Protein AF-A0A7S1DD69-F1 (afdb_monomer)

Mean predicted aligned error: 12.79 Å

Secondary structure (DSSP, 8-state):
-EEEEEEETTTEEEEEEEEEEEEEEEEEE--EEEETTTTEEEEPSSS-SEEEEEEEEEEEEESS---S-------PPTTHHHHTT------SSHHHHHHTTTTT--

Organism: Cyclophora tenuis (NCBI:txid216820)

Solvent-accessible surface area (backbone atoms only — not comparable to full-atom values): 6969 Å² total; per-residue (Å²): 108,51,79,35,70,38,83,44,100,87,75,41,75,38,80,29,28,37,37,26,64,68,32,88,37,76,51,72,41,68,55,71,39,80,35,80,91,76,72,41,75,39,71,51,89,76,81,56,82,36,80,48,75,39,64,56,36,80,45,79,46,69,76,52,84,80,90,62,93,83,84,85,85,92,74,87,50,85,68,58,35,64,75,74,68,45,95,72,87,78,79,70,71,60,68,62,66,58,54,62,64,63,72,76,74,118

Sequence (106 aa):
GVDLRAPTETEGMVFACRDSFYANTRLTLWELVWDEKRGTHVRAEGPPLINATSNLGAVEIGGGPWWNRWKGVSEMKQPMKALVRLPYRIANAQKRLFRKRNDERT

pLDDT: mean 78.47, std 15.55, range [43.16, 95.38]

Nearest PDB structures (foldseek):
  7a94-assembly1_B  TM=3.684E-01  e=9.826E+00  Severe acute respiratory syndrome coronavirus 2

InterPro domains:
  IPR025893 Tocopherol cyclase [PTHR35309] (2-93)
  IPR059486 Tocopherol cyclase-like [PF14249] (1-63)

Radius of gyration: 22.53 Å; Cα contacts (8 Å, |Δi|>4): 129; chains: 1; bounding box: 37×47×60 Å

Foldseek 3Di:
DDFAWDQDPPPGTDRFKDKDQFDWDWDFAFDWDQDPVVRDTDGDPDGTPDTDIDRTDMDMDGGDDDPDDDDDDDDDDPPVCVVVVHDDDPPPPPVVVVVVVVVVPD

Structure (mmCIF, N/CA/C/O backbone):
data_AF-A0A7S1DD69-F1
#
_entry.id   AF-A0A7S1DD69-F1
#
loop_
_atom_site.group_PDB
_atom_site.id
_atom_site.type_symbol
_atom_site.label_atom_id
_atom_site.label_alt_id
_atom_site.label_comp_id
_atom_site.label_asym_id
_atom_site.label_entity_id
_atom_site.label_seq_id
_atom_site.pdbx_PDB_ins_code
_atom_site.Cartn_x
_atom_site.Cartn_y
_atom_site.Cartn_z
_atom_site.occupancy
_atom_site.B_iso_or_equiv
_atom_site.auth_seq_id
_atom_site.auth_comp_id
_atom_site.auth_asym_id
_atom_site.auth_atom_id
_atom_site.pdbx_PDB_model_num
ATOM 1 N N . GLY A 1 1 ? 2.257 -7.736 -18.311 1.00 76.88 1 GLY A N 1
ATOM 2 C CA . GLY A 1 1 ? 2.500 -6.299 -18.459 1.00 76.88 1 GLY A CA 1
ATOM 3 C C . GLY A 1 1 ? 2.944 -5.985 -19.868 1.00 76.88 1 GLY A C 1
ATOM 4 O O . GLY A 1 1 ? 3.494 -6.877 -20.505 1.00 76.88 1 GLY A O 1
ATOM 5 N N . VAL A 1 2 ? 2.665 -4.772 -20.328 1.00 85.19 2 VAL A N 1
ATOM 6 C CA . VAL A 1 2 ? 3.058 -4.199 -21.618 1.00 85.19 2 VAL A CA 1
ATOM 7 C C . VAL A 1 2 ? 4.323 -3.378 -21.397 1.00 85.19 2 VAL A C 1
ATOM 9 O O . VAL A 1 2 ? 4.379 -2.602 -20.448 1.00 85.19 2 VAL A O 1
ATOM 12 N N . ASP A 1 3 ? 5.332 -3.561 -22.244 1.00 87.81 3 ASP A N 1
ATOM 13 C CA . ASP A 1 3 ? 6.550 -2.758 -22.169 1.00 87.81 3 ASP A CA 1
ATOM 14 C C . ASP A 1 3 ? 6.304 -1.410 -22.861 1.00 87.81 3 ASP A C 1
ATOM 16 O O . ASP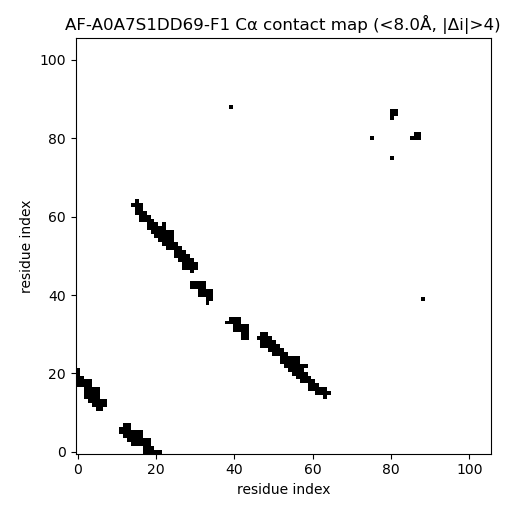 A 1 3 ? 5.855 -1.352 -24.010 1.00 87.81 3 ASP A O 1
ATOM 20 N N . LEU A 1 4 ? 6.591 -0.322 -22.149 1.00 85.94 4 LEU A N 1
ATOM 21 C CA . LEU A 1 4 ? 6.427 1.047 -22.615 1.00 85.94 4 LEU A CA 1
ATOM 22 C C . LEU A 1 4 ? 7.776 1.727 -22.834 1.00 85.94 4 LEU A C 1
ATOM 24 O O . LEU A 1 4 ? 8.745 1.522 -22.097 1.00 85.94 4 LEU A O 1
ATOM 28 N N . ARG A 1 5 ? 7.813 2.591 -23.853 1.00 88.69 5 ARG A N 1
ATOM 29 C CA . ARG A 1 5 ? 8.974 3.436 -24.122 1.00 88.69 5 ARG A CA 1
ATOM 30 C C . ARG A 1 5 ? 8.962 4.659 -23.210 1.00 88.69 5 ARG A C 1
ATOM 32 O O . ARG A 1 5 ? 7.959 5.365 -23.159 1.00 88.69 5 ARG A O 1
ATOM 39 N N . ALA A 1 6 ? 10.088 4.929 -22.564 1.00 87.69 6 ALA A N 1
ATOM 40 C CA . ALA A 1 6 ? 10.318 6.119 -21.757 1.00 87.69 6 ALA A CA 1
ATOM 41 C C . ALA A 1 6 ? 11.493 6.929 -22.333 1.00 87.69 6 ALA A C 1
ATOM 43 O O . ALA A 1 6 ? 12.404 6.339 -22.924 1.00 87.69 6 ALA A O 1
ATOM 44 N N . PRO A 1 7 ? 11.480 8.265 -22.189 1.00 89.38 7 PRO A N 1
ATOM 45 C CA . PRO A 1 7 ? 12.599 9.100 -22.596 1.00 89.38 7 PRO A CA 1
ATOM 46 C C . PRO A 1 7 ? 13.789 8.901 -21.649 1.00 89.38 7 PRO A C 1
ATOM 48 O O . PRO A 1 7 ? 13.633 8.914 -20.428 1.00 89.38 7 PRO A O 1
ATOM 51 N N . THR A 1 8 ? 14.982 8.755 -22.215 1.00 84.50 8 THR A N 1
ATOM 52 C CA . THR A 1 8 ? 16.262 8.704 -21.497 1.00 84.50 8 THR A CA 1
ATOM 53 C C . THR A 1 8 ? 17.187 9.802 -22.009 1.00 84.50 8 THR A C 1
ATOM 55 O O . THR A 1 8 ? 17.065 10.235 -23.155 1.00 84.50 8 THR A O 1
ATOM 58 N N . GLU A 1 9 ? 18.112 10.259 -21.163 1.00 86.31 9 GLU A N 1
ATOM 59 C CA . GLU A 1 9 ? 19.015 11.369 -21.500 1.00 86.31 9 GLU A CA 1
ATOM 60 C C . GLU A 1 9 ? 19.942 11.040 -22.681 1.00 86.31 9 GLU A C 1
ATOM 62 O O . GLU A 1 9 ? 20.255 11.920 -23.479 1.00 86.31 9 GLU A O 1
ATOM 67 N N . THR A 1 10 ? 20.359 9.777 -22.815 1.00 88.75 10 THR A N 1
ATOM 68 C CA . THR A 1 10 ? 21.389 9.348 -23.775 1.00 88.75 10 THR A CA 1
ATOM 69 C C . THR A 1 10 ? 20.868 8.500 -24.932 1.00 88.75 10 THR A C 1
ATOM 71 O O . THR A 1 10 ? 21.464 8.522 -26.004 1.00 88.75 10 THR A O 1
ATOM 74 N N . GLU A 1 11 ? 19.782 7.745 -24.748 1.00 87.38 11 GLU A N 1
ATOM 75 C CA . GLU A 1 11 ? 19.315 6.743 -25.726 1.00 87.38 11 GLU A CA 1
ATOM 76 C C . GLU A 1 11 ? 17.967 7.118 -26.366 1.00 87.38 11 GLU A C 1
ATOM 78 O O . GLU A 1 11 ? 17.453 6.408 -27.232 1.00 87.38 11 GLU A O 1
ATOM 83 N N . GLY A 1 12 ? 17.377 8.249 -25.968 1.00 89.19 12 GLY A N 1
ATOM 84 C CA . GLY A 1 12 ? 16.068 8.674 -26.451 1.00 89.19 12 GLY A CA 1
ATOM 85 C C . GLY A 1 12 ? 14.948 7.764 -25.939 1.00 89.19 12 GLY A C 1
ATOM 86 O O . GLY A 1 12 ? 14.885 7.461 -24.749 1.00 89.19 12 GLY A O 1
ATOM 87 N N . MET A 1 13 ? 14.023 7.367 -26.819 1.00 90.94 13 MET A N 1
ATOM 88 C CA . MET A 1 13 ? 12.840 6.574 -26.453 1.00 90.94 13 MET A CA 1
ATOM 89 C C . MET A 1 13 ? 13.149 5.071 -26.418 1.00 90.94 13 MET A C 1
ATOM 91 O O . MET A 1 13 ? 13.084 4.407 -27.456 1.00 90.94 13 MET A O 1
ATOM 95 N N . VAL A 1 14 ? 13.394 4.519 -25.228 1.00 89.75 14 VAL A N 1
ATOM 96 C CA . VAL A 1 14 ? 13.731 3.094 -25.024 1.00 89.75 14 VAL A CA 1
ATOM 97 C C . VAL A 1 14 ? 12.728 2.391 -24.111 1.00 89.75 14 VAL A C 1
ATOM 99 O O . VAL A 1 14 ? 12.054 3.035 -23.310 1.00 89.75 14 VAL A O 1
ATOM 102 N N . PHE A 1 15 ? 12.606 1.064 -24.223 1.00 87.00 15 PHE A N 1
ATOM 103 C CA . PHE A 1 15 ? 11.742 0.258 -23.351 1.00 87.00 15 PHE A CA 1
ATOM 104 C C . PHE A 1 15 ? 12.309 0.187 -21.929 1.00 87.00 15 PHE A C 1
ATOM 106 O O . PHE A 1 15 ? 13.087 -0.704 -21.598 1.00 87.00 15 PHE A O 1
ATOM 113 N N . ALA A 1 16 ? 11.917 1.146 -21.094 1.00 86.75 16 ALA A N 1
ATOM 114 C CA . ALA A 1 16 ? 12.377 1.269 -19.711 1.00 86.75 16 ALA A CA 1
ATOM 115 C C . ALA A 1 16 ? 11.228 1.318 -18.690 1.00 86.75 16 ALA A C 1
ATOM 117 O O . ALA A 1 16 ? 11.494 1.420 -17.489 1.00 86.75 16 ALA A O 1
ATOM 118 N N . CYS A 1 17 ? 9.978 1.203 -19.150 1.00 85.31 17 CYS A N 1
ATOM 119 C CA . CYS A 1 17 ? 8.784 1.087 -18.316 1.00 85.31 17 CYS A CA 1
ATOM 120 C C . CYS A 1 17 ? 8.018 -0.201 -18.637 1.00 85.31 17 CYS A C 1
ATOM 122 O O . CYS A 1 17 ? 8.043 -0.673 -19.775 1.00 85.31 17 CYS A O 1
ATOM 124 N N . ARG A 1 18 ? 7.331 -0.766 -17.643 1.00 84.31 18 ARG A N 1
ATOM 125 C CA . ARG A 1 18 ? 6.433 -1.909 -17.826 1.00 84.31 18 ARG A CA 1
ATOM 126 C C . ARG A 1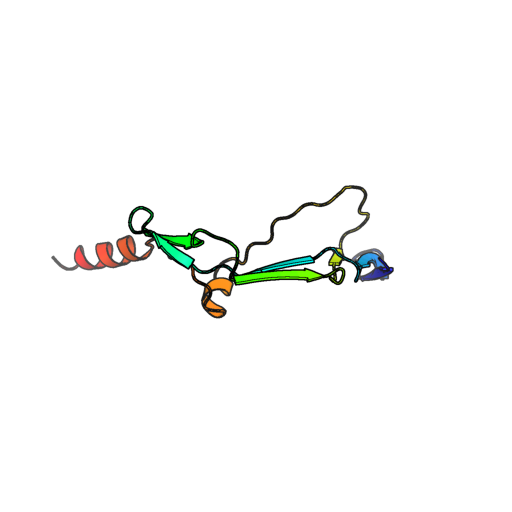 18 ? 5.179 -1.764 -16.989 1.00 84.31 18 ARG A C 1
ATOM 128 O O . ARG A 1 18 ? 5.261 -1.677 -15.762 1.00 84.31 18 ARG A O 1
ATOM 135 N N . ASP A 1 19 ? 4.046 -1.904 -17.664 1.00 86.81 19 ASP A N 1
ATOM 136 C CA . ASP A 1 1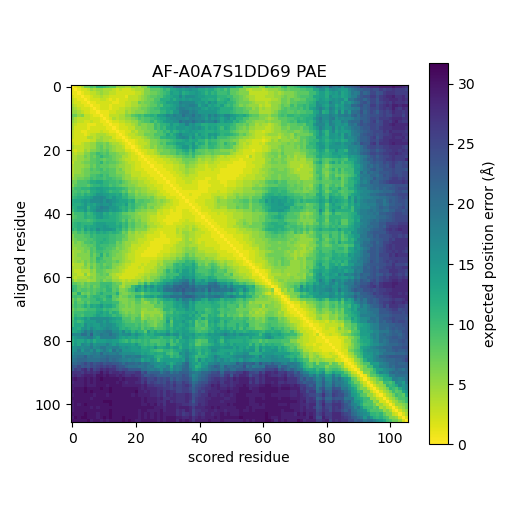9 ? 2.735 -1.634 -17.086 1.00 86.81 19 ASP A CA 1
ATOM 137 C C . ASP A 1 19 ? 1.914 -2.903 -17.026 1.00 86.81 19 ASP A C 1
ATOM 139 O O . ASP A 1 19 ? 1.829 -3.657 -17.995 1.00 86.81 19 ASP A O 1
ATOM 143 N N . SER A 1 20 ? 1.263 -3.174 -15.907 1.00 86.19 20 SER A N 1
ATOM 144 C CA . SER A 1 20 ? 0.317 -4.281 -15.800 1.00 86.19 20 SER A CA 1
ATOM 145 C C . SER A 1 20 ? -0.957 -3.805 -15.132 1.00 86.19 20 SER A C 1
ATOM 147 O O . SER A 1 20 ? -0.903 -3.287 -14.028 1.00 86.19 20 SER A O 1
ATOM 149 N N . PHE A 1 21 ? -2.100 -4.057 -15.773 1.00 87.94 21 PHE A N 1
ATOM 150 C CA . PHE A 1 21 ? -3.437 -3.821 -15.210 1.00 87.94 21 PHE A CA 1
ATOM 151 C C . PHE A 1 21 ? -4.012 -5.049 -14.489 1.00 87.94 21 PHE A C 1
ATOM 153 O O . PHE A 1 21 ? -5.181 -5.073 -14.104 1.00 87.94 21 PHE A O 1
ATOM 160 N N . TYR A 1 22 ? -3.185 -6.079 -14.312 1.00 86.50 22 TYR A N 1
ATOM 161 C CA . TYR A 1 22 ? -3.526 -7.287 -13.578 1.00 86.50 22 TYR A CA 1
ATOM 162 C C . TYR A 1 22 ? -2.746 -7.336 -12.266 1.00 86.50 22 TYR A C 1
ATOM 164 O O . TYR A 1 22 ? -1.511 -7.397 -12.280 1.00 86.50 22 TYR A O 1
ATOM 172 N N . ALA A 1 23 ? -3.468 -7.334 -11.146 1.00 86.00 23 ALA A N 1
ATOM 173 C CA . ALA A 1 23 ? -2.897 -7.428 -9.809 1.00 86.00 23 ALA A CA 1
ATOM 174 C C . ALA A 1 23 ? -3.927 -7.986 -8.822 1.00 86.00 23 ALA A C 1
ATOM 176 O O . ALA A 1 23 ? -5.099 -7.631 -8.874 1.00 86.00 23 ALA A O 1
ATOM 177 N N . ASN A 1 24 ? -3.480 -8.806 -7.870 1.00 90.50 24 ASN A N 1
ATOM 178 C CA . ASN A 1 24 ? -4.315 -9.189 -6.733 1.00 90.50 24 ASN A CA 1
ATOM 179 C C . ASN A 1 24 ? -4.295 -8.062 -5.694 1.00 90.50 24 ASN A C 1
ATOM 181 O O . ASN A 1 24 ? -3.346 -7.932 -4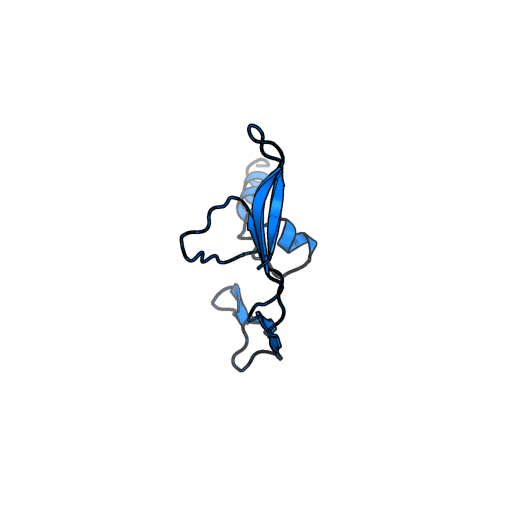.917 1.00 90.50 24 ASN A O 1
ATOM 185 N N . THR A 1 25 ? -5.348 -7.256 -5.685 1.00 89.94 25 THR A N 1
ATOM 186 C CA . THR A 1 25 ? -5.527 -6.109 -4.797 1.00 89.94 25 THR A CA 1
ATOM 187 C C . THR A 1 25 ? -6.446 -6.484 -3.640 1.00 89.94 25 THR A C 1
ATOM 189 O O . THR A 1 25 ? -7.498 -7.092 -3.839 1.00 89.94 25 THR A O 1
ATOM 192 N N . ARG A 1 26 ? -6.083 -6.085 -2.417 1.00 92.25 26 ARG A N 1
ATOM 193 C CA . ARG A 1 26 ? -6.951 -6.175 -1.237 1.00 92.25 26 ARG A CA 1
ATOM 194 C C . ARG A 1 26 ? -7.075 -4.804 -0.587 1.00 92.25 26 ARG A C 1
ATOM 196 O O . ARG A 1 26 ? -6.075 -4.241 -0.148 1.00 92.25 26 ARG A O 1
ATOM 203 N N . LEU A 1 27 ? -8.298 -4.292 -0.498 1.00 91.31 27 LEU A N 1
ATOM 204 C CA . LEU A 1 27 ? -8.624 -3.050 0.195 1.00 91.31 27 LEU A CA 1
ATOM 205 C C . LEU A 1 27 ? -9.295 -3.383 1.526 1.00 91.31 27 LEU A C 1
ATOM 207 O O . LEU A 1 27 ? -10.329 -4.050 1.554 1.00 91.31 27 LEU A O 1
ATOM 211 N N . THR A 1 28 ? -8.722 -2.890 2.626 1.00 93.19 28 THR A N 1
ATOM 212 C CA . THR A 1 28 ? -9.337 -3.012 3.951 1.00 93.19 28 THR A CA 1
ATOM 213 C C . THR A 1 28 ? -9.574 -1.657 4.597 1.00 93.19 28 THR A C 1
ATOM 215 O O . THR A 1 28 ? -8.629 -0.872 4.687 1.00 93.19 28 THR A O 1
ATOM 218 N N . LEU A 1 29 ? -10.782 -1.423 5.113 1.00 92.06 29 LEU A N 1
ATOM 219 C CA . LEU A 1 29 ? -11.108 -0.271 5.960 1.00 92.06 29 LEU A CA 1
ATOM 220 C C . LEU A 1 29 ? -11.317 -0.746 7.395 1.00 92.06 29 LEU A C 1
ATOM 222 O O . LEU A 1 29 ? -12.055 -1.698 7.622 1.00 92.06 29 LEU A O 1
ATOM 226 N N . TRP A 1 30 ? -10.677 -0.085 8.353 1.00 93.31 30 TRP A N 1
ATOM 227 C CA . TRP A 1 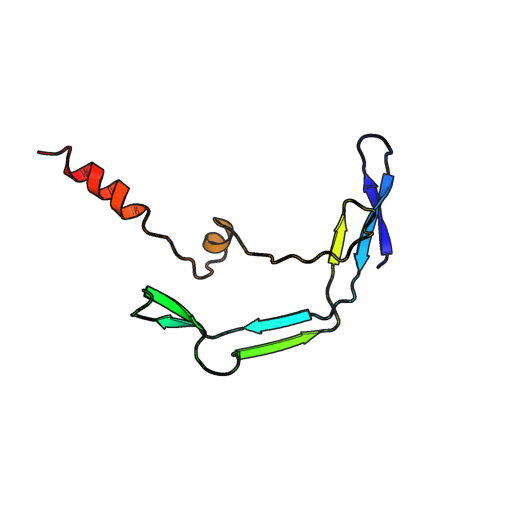30 ? -10.724 -0.459 9.764 1.00 93.31 30 TRP A CA 1
ATOM 228 C C . TRP A 1 30 ? -11.304 0.681 10.582 1.00 93.31 30 TRP A C 1
ATOM 230 O O . TRP A 1 30 ? -10.929 1.836 10.375 1.00 93.31 30 TRP A O 1
ATOM 240 N N . GLU A 1 31 ? -12.164 0.341 11.535 1.00 91.56 31 GLU A N 1
ATOM 241 C CA . GLU A 1 31 ? -12.514 1.262 12.605 1.00 91.56 31 GLU A CA 1
ATOM 242 C C . GLU A 1 31 ? -11.288 1.511 13.488 1.00 91.56 31 GLU A C 1
ATOM 244 O O . GLU A 1 31 ? -10.485 0.604 13.744 1.00 91.56 31 GLU A O 1
ATOM 249 N N . LEU A 1 32 ? -11.134 2.757 13.928 1.00 90.56 32 LEU A N 1
ATOM 250 C CA . LEU A 1 32 ? -10.064 3.171 14.819 1.00 90.56 32 LEU A CA 1
ATOM 251 C C . LEU A 1 32 ? -10.650 3.622 16.157 1.00 90.56 32 LEU A C 1
ATOM 253 O O . LEU A 1 32 ? -11.492 4.513 16.189 1.00 90.56 32 LEU A O 1
ATOM 257 N N . VAL A 1 33 ? -10.147 3.054 17.249 1.00 92.75 33 VAL A N 1
ATOM 258 C CA . VAL A 1 33 ? -10.528 3.384 18.629 1.00 92.75 33 VAL A CA 1
ATOM 259 C C . VAL A 1 33 ? -9.363 4.040 19.357 1.00 92.75 33 VAL A C 1
ATOM 261 O O . VAL A 1 33 ? -8.197 3.747 19.081 1.00 92.75 33 VAL A O 1
ATOM 264 N N . TRP A 1 34 ? -9.658 4.955 20.276 1.00 90.81 34 TRP A N 1
ATOM 265 C CA . TRP A 1 34 ? -8.635 5.605 21.088 1.00 90.81 34 TRP A CA 1
ATOM 266 C C . TRP A 1 34 ? -8.095 4.643 22.155 1.00 90.81 34 TRP A C 1
ATOM 268 O O . TRP A 1 34 ? -8.843 4.169 23.005 1.00 90.81 34 TRP A O 1
ATOM 278 N N . ASP A 1 35 ? -6.791 4.371 22.123 1.00 90.25 35 ASP A N 1
ATOM 279 C CA . ASP A 1 35 ? -6.079 3.630 23.165 1.00 90.25 35 ASP A CA 1
ATOM 280 C C . ASP A 1 35 ? -5.442 4.630 24.136 1.00 90.25 35 ASP A C 1
ATOM 282 O O . ASP A 1 35 ? -4.432 5.272 23.820 1.00 90.25 35 ASP A O 1
ATOM 286 N N . GLU A 1 36 ? -6.035 4.760 25.325 1.00 92.62 36 GLU A N 1
ATOM 287 C CA . GLU A 1 36 ? -5.565 5.671 26.373 1.00 92.62 36 GLU A CA 1
ATOM 288 C C . GLU A 1 36 ? -4.136 5.360 26.834 1.00 92.62 36 GLU A C 1
ATOM 290 O O . GLU A 1 36 ? -3.355 6.281 27.077 1.00 92.62 36 GLU A O 1
ATOM 295 N N . LYS A 1 37 ? -3.748 4.077 26.895 1.00 92.38 37 LYS A N 1
ATOM 296 C CA . LYS A 1 37 ? -2.409 3.664 27.349 1.00 92.38 37 LYS A CA 1
ATOM 297 C C . LYS A 1 37 ? -1.339 4.050 26.336 1.00 92.38 37 LYS A C 1
ATOM 299 O O . LYS A 1 37 ? -0.229 4.426 26.711 1.00 92.38 37 LYS A O 1
ATOM 304 N N . ARG A 1 38 ? -1.655 3.945 25.045 1.00 85.50 38 ARG A N 1
ATOM 305 C CA . ARG A 1 38 ? -0.729 4.286 23.952 1.00 85.50 38 ARG A CA 1
ATOM 306 C C . ARG A 1 38 ? -0.834 5.745 23.506 1.00 85.50 38 ARG A C 1
ATOM 308 O O . ARG A 1 38 ? 0.015 6.196 22.728 1.00 85.50 38 ARG A O 1
ATOM 315 N N . GLY A 1 39 ? -1.857 6.468 23.966 1.00 87.81 39 GLY A N 1
ATOM 316 C CA . GLY A 1 39 ? -2.163 7.835 23.544 1.00 87.81 39 GLY A CA 1
ATOM 317 C C . GLY A 1 39 ? -2.316 7.938 22.026 1.00 87.81 39 GLY A C 1
ATOM 318 O O . GLY A 1 39 ? -1.761 8.847 21.397 1.00 87.81 39 GLY A O 1
ATOM 319 N N . THR A 1 40 ? -2.945 6.939 21.403 1.00 84.06 40 THR A N 1
ATOM 320 C CA . THR A 1 40 ? -3.072 6.874 19.946 1.00 84.06 40 THR A CA 1
ATOM 321 C C . THR A 1 40 ? -4.303 6.089 19.517 1.00 84.06 40 THR A C 1
ATOM 323 O O . THR A 1 40 ? -4.806 5.257 20.260 1.00 84.06 40 THR A O 1
ATOM 326 N N . HIS A 1 41 ? -4.768 6.336 18.295 1.00 84.12 41 HIS A N 1
ATOM 327 C CA . HIS A 1 41 ? -5.805 5.518 17.688 1.00 84.12 41 HIS A CA 1
ATOM 328 C C . HIS A 1 41 ? -5.213 4.176 17.246 1.00 84.12 41 HIS A C 1
ATOM 330 O O . HIS A 1 41 ? -4.210 4.141 16.527 1.00 84.12 41 HIS A O 1
ATOM 336 N N . VAL A 1 42 ? -5.837 3.081 17.657 1.00 88.81 42 VAL A N 1
ATOM 337 C CA . VAL A 1 42 ? -5.503 1.713 17.247 1.00 88.81 42 VAL A CA 1
ATOM 338 C C . VAL A 1 42 ? -6.693 1.108 16.513 1.00 88.81 42 VAL A C 1
ATOM 340 O O . VAL A 1 42 ? -7.805 1.616 16.607 1.00 88.81 42 VAL A O 1
ATOM 343 N N . ARG A 1 43 ? -6.473 0.040 15.744 1.00 90.81 43 ARG A N 1
ATOM 344 C CA . ARG A 1 43 ? -7.586 -0.680 15.112 1.00 90.81 43 ARG A CA 1
ATOM 345 C C . ARG A 1 43 ? -8.481 -1.273 16.197 1.00 90.81 43 ARG A C 1
ATOM 347 O O . ARG A 1 43 ? -7.952 -1.844 17.149 1.00 90.81 43 ARG A O 1
ATOM 354 N N . ALA A 1 44 ? -9.794 -1.140 16.031 1.00 91.81 44 ALA A N 1
ATOM 355 C CA . ALA A 1 44 ? -10.751 -1.875 16.847 1.00 91.81 44 ALA A CA 1
ATOM 356 C C . ALA A 1 44 ? -10.492 -3.386 16.724 1.00 91.81 44 ALA A C 1
ATOM 358 O O . ALA A 1 44 ? -10.029 -3.863 15.681 1.00 91.81 44 ALA A O 1
ATOM 359 N N . GLU A 1 45 ? -10.774 -4.134 17.788 1.00 91.94 45 GLU A N 1
ATOM 360 C CA . GLU A 1 45 ? -10.784 -5.591 17.706 1.00 91.94 45 GLU A CA 1
ATOM 361 C C . GLU A 1 45 ? -11.931 -6.063 16.804 1.00 91.94 45 GLU A C 1
ATOM 363 O O . GLU A 1 45 ? -13.005 -5.465 16.779 1.00 91.94 45 GLU A O 1
ATOM 368 N N . GLY A 1 46 ? -11.702 -7.149 16.065 1.00 92.88 46 GLY A N 1
ATOM 369 C CA . GLY A 1 46 ? -12.674 -7.708 15.126 1.00 92.88 46 GLY A CA 1
ATOM 370 C C . GLY A 1 46 ? -12.260 -7.577 13.655 1.00 92.88 46 GLY A C 1
ATOM 371 O O . GLY A 1 46 ? -11.120 -7.215 13.349 1.00 92.88 46 GLY A O 1
ATOM 372 N N . PRO A 1 47 ? -13.147 -7.959 12.718 1.00 94.50 47 PRO A N 1
ATOM 373 C CA . PRO A 1 47 ? -12.877 -7.867 11.289 1.00 94.50 47 PRO A CA 1
ATOM 374 C C . PRO A 1 47 ? -12.895 -6.406 10.801 1.00 94.50 47 PRO A C 1
ATOM 376 O O . PRO A 1 47 ? -13.516 -5.545 11.423 1.00 94.50 47 PRO A O 1
ATOM 379 N N . PRO A 1 48 ? -12.249 -6.101 9.664 1.00 94.12 48 PRO A N 1
ATOM 380 C CA . PRO A 1 48 ? -12.353 -4.779 9.052 1.00 94.12 48 PRO A CA 1
ATOM 381 C C . PRO A 1 48 ? -13.794 -4.480 8.604 1.00 94.12 48 PRO A C 1
ATOM 383 O O . PRO A 1 48 ? -14.502 -5.372 8.139 1.00 94.12 48 PRO A O 1
ATOM 386 N N . LEU A 1 49 ? -14.180 -3.203 8.650 1.00 95.12 49 LEU A N 1
ATOM 387 C CA . LEU A 1 49 ? -15.461 -2.697 8.139 1.00 95.12 49 LEU A CA 1
ATOM 388 C C . LEU A 1 49 ? -15.638 -2.985 6.642 1.00 95.12 49 LEU A C 1
ATOM 390 O O . LEU A 1 49 ? -16.739 -3.255 6.175 1.00 95.12 49 LEU A O 1
ATOM 394 N N . ILE A 1 50 ? -14.540 -2.922 5.883 1.00 95.38 50 ILE A N 1
ATOM 395 C CA . ILE A 1 50 ? -14.500 -3.290 4.464 1.00 95.38 50 ILE A CA 1
ATOM 396 C C . ILE A 1 50 ? -13.347 -4.260 4.263 1.00 95.38 50 ILE A C 1
ATOM 398 O O . ILE A 1 50 ? -12.236 -3.995 4.715 1.00 95.38 50 ILE A O 1
ATOM 402 N N . ASN A 1 51 ? -13.590 -5.354 3.546 1.00 94.38 51 ASN A N 1
ATOM 403 C CA . ASN A 1 51 ? -12.570 -6.307 3.113 1.00 94.38 51 ASN A CA 1
ATOM 404 C C . ASN A 1 51 ? -12.834 -6.706 1.662 1.00 94.38 51 ASN A C 1
ATOM 406 O O . ASN A 1 51 ? -13.414 -7.756 1.397 1.00 94.38 51 ASN A O 1
ATOM 410 N N . ALA A 1 52 ? -12.453 -5.842 0.730 1.00 94.94 52 ALA A N 1
ATOM 411 C CA . ALA A 1 52 ? -12.678 -6.063 -0.690 1.00 94.94 52 ALA A CA 1
ATOM 412 C C . ALA A 1 52 ? -11.425 -6.641 -1.350 1.00 94.94 52 ALA A C 1
ATOM 414 O O . ALA A 1 52 ? -10.299 -6.240 -1.039 1.00 94.94 52 ALA A O 1
ATOM 415 N N . THR A 1 53 ? -11.624 -7.558 -2.290 1.00 94.75 53 THR A N 1
ATOM 416 C CA . THR A 1 53 ? -10.574 -8.077 -3.165 1.00 94.75 53 THR A CA 1
ATOM 417 C C . THR A 1 53 ? -10.909 -7.762 -4.617 1.00 94.75 53 THR A C 1
ATOM 419 O O . THR A 1 53 ? -12.072 -7.690 -5.002 1.00 94.75 53 THR A O 1
ATOM 422 N N . SER A 1 54 ? -9.876 -7.546 -5.421 1.00 92.50 54 SER A N 1
ATOM 423 C CA . SER A 1 54 ? -9.985 -7.349 -6.863 1.00 92.50 54 SER A CA 1
ATOM 424 C C . SER A 1 54 ? -8.778 -7.984 -7.541 1.00 92.50 54 SER A C 1
ATOM 426 O O . SER A 1 54 ? -7.686 -7.984 -6.978 1.00 92.50 54 SER A O 1
ATOM 428 N N . ASN A 1 55 ? -8.964 -8.525 -8.739 1.00 92.25 55 ASN A N 1
ATOM 429 C CA . ASN A 1 55 ? -7.877 -8.943 -9.630 1.00 92.25 55 ASN A CA 1
ATOM 430 C C . ASN A 1 55 ? -7.434 -7.811 -10.580 1.00 92.25 55 ASN A C 1
ATOM 432 O O . ASN A 1 55 ? -6.596 -8.018 -11.460 1.00 92.25 55 ASN A O 1
ATOM 436 N N . LEU A 1 56 ? -7.998 -6.616 -10.393 1.00 89.44 56 LEU A N 1
ATOM 437 C CA . LEU A 1 56 ? -7.626 -5.405 -11.103 1.00 89.44 56 LEU A CA 1
ATOM 438 C C . LEU A 1 56 ? -6.702 -4.552 -10.234 1.00 89.44 56 LEU A C 1
ATOM 440 O O . LEU A 1 56 ? -6.956 -4.302 -9.049 1.00 89.44 56 LEU A O 1
ATOM 444 N N . GLY A 1 57 ? -5.640 -4.066 -10.859 1.00 86.19 57 GLY A N 1
ATOM 445 C CA . GLY A 1 57 ? -4.739 -3.078 -10.289 1.00 86.19 57 GLY A CA 1
ATOM 446 C C . GLY A 1 57 ? -3.679 -2.705 -11.312 1.00 86.19 57 GLY A C 1
ATOM 447 O O . GLY A 1 57 ? -3.138 -3.583 -11.977 1.00 86.19 57 GLY A O 1
ATOM 448 N N . ALA A 1 58 ? -3.425 -1.405 -11.447 1.00 84.75 58 ALA A N 1
ATOM 449 C CA . ALA A 1 58 ? -2.376 -0.878 -12.306 1.00 84.75 58 ALA A CA 1
ATOM 450 C C . ALA A 1 58 ? -1.059 -0.825 -11.524 1.00 84.75 58 ALA A C 1
ATOM 452 O O . ALA A 1 58 ? -1.006 -0.266 -10.425 1.00 84.75 58 ALA A O 1
ATOM 453 N N . VAL A 1 59 ? -0.006 -1.415 -12.079 1.00 81.25 59 VAL A N 1
ATOM 454 C CA . VAL A 1 59 ? 1.366 -1.246 -11.603 1.00 81.25 59 VAL A CA 1
ATOM 455 C C . VAL A 1 59 ? 2.234 -0.808 -12.771 1.00 81.25 59 VAL A C 1
ATOM 457 O O . VAL A 1 59 ? 2.264 -1.471 -13.803 1.00 81.25 59 VAL A O 1
ATOM 460 N N . GLU A 1 60 ? 2.932 0.300 -12.563 1.00 83.88 60 GLU A N 1
ATOM 461 C CA . GLU A 1 60 ? 3.862 0.924 -13.499 1.00 83.88 60 GLU A CA 1
ATOM 462 C C . GLU A 1 60 ? 5.255 0.760 -12.893 1.00 83.88 60 GLU A C 1
ATOM 464 O O . GLU A 1 60 ? 5.507 1.226 -11.774 1.00 83.88 60 GLU A O 1
ATOM 469 N N . ILE A 1 61 ? 6.157 0.060 -13.575 1.00 80.50 61 ILE A N 1
ATOM 470 C CA . ILE A 1 61 ? 7.528 -0.131 -13.093 1.00 80.50 61 ILE A CA 1
ATOM 471 C C . ILE A 1 61 ? 8.479 0.551 -14.068 1.00 80.50 61 ILE A C 1
ATOM 473 O O . ILE A 1 61 ? 8.673 0.074 -15.180 1.00 80.50 61 ILE A O 1
ATOM 477 N N . GLY A 1 62 ? 9.083 1.661 -13.644 1.00 80.44 62 GLY A N 1
ATOM 478 C CA . GLY A 1 62 ? 10.139 2.347 -14.393 1.00 80.44 62 GLY A CA 1
ATOM 479 C C . GLY A 1 62 ? 11.539 1.827 -14.054 1.00 80.44 62 GLY A C 1
ATOM 480 O O . GLY A 1 62 ? 11.724 1.107 -13.071 1.00 80.44 62 GLY A O 1
ATOM 481 N N . GLY A 1 63 ? 12.533 2.214 -14.854 1.00 74.19 63 GLY A N 1
ATOM 482 C CA . GLY A 1 63 ? 13.950 1.968 -14.564 1.00 74.19 63 GLY A CA 1
ATOM 483 C C . GLY A 1 63 ? 14.369 0.513 -14.741 1.00 74.19 63 GLY A C 1
ATOM 484 O O . GLY A 1 63 ? 15.111 -0.022 -13.918 1.00 74.19 63 GLY A O 1
ATOM 485 N N . GLY A 1 64 ? 13.845 -0.140 -15.779 1.00 70.06 64 GLY A N 1
ATOM 486 C CA . GLY A 1 64 ? 14.255 -1.492 -16.129 1.00 70.06 64 GLY A CA 1
ATOM 487 C C . GLY A 1 64 ? 15.765 -1.624 -16.385 1.00 70.06 64 GLY A C 1
ATOM 488 O O . GLY A 1 64 ? 16.467 -0.622 -16.530 1.00 70.06 64 GLY A O 1
ATOM 489 N N . PRO A 1 65 ? 16.259 -2.865 -16.499 1.00 66.88 65 PRO A N 1
ATOM 490 C CA . PRO A 1 65 ? 15.453 -4.093 -16.491 1.00 66.88 65 PRO A CA 1
ATOM 491 C C . PRO A 1 65 ? 15.163 -4.685 -15.092 1.00 66.88 65 PRO A C 1
ATOM 493 O O . PRO A 1 65 ? 15.913 -4.530 -14.133 1.00 66.88 65 PRO A O 1
ATOM 496 N N . TRP A 1 66 ? 14.020 -5.371 -14.966 1.00 73.69 66 TRP A N 1
ATOM 497 C CA . TRP A 1 66 ? 13.411 -5.777 -13.684 1.00 73.69 66 TRP A CA 1
ATOM 498 C C . TRP A 1 66 ? 13.668 -7.254 -13.336 1.00 73.69 66 TRP A C 1
ATOM 500 O O . TRP A 1 66 ? 12.746 -8.062 -13.236 1.00 73.69 66 TRP A O 1
ATOM 510 N N . TRP A 1 67 ? 14.935 -7.625 -13.173 1.00 72.81 67 TRP A N 1
ATOM 511 C CA . TRP A 1 67 ? 15.390 -9.015 -12.951 1.00 72.81 67 TRP A CA 1
ATOM 512 C C . TRP A 1 67 ? 14.978 -9.620 -11.605 1.00 72.81 67 TRP A C 1
ATOM 514 O O . TRP A 1 67 ? 14.927 -10.839 -11.465 1.00 72.81 67 TRP A O 1
ATOM 524 N N . ASN A 1 68 ? 14.693 -8.781 -10.609 1.00 76.94 68 ASN A N 1
ATOM 525 C CA . ASN A 1 68 ? 14.430 -9.215 -9.242 1.00 76.94 68 ASN A CA 1
ATOM 526 C C . ASN A 1 68 ? 12.984 -8.935 -8.837 1.00 76.94 68 ASN A C 1
ATOM 528 O O . ASN A 1 68 ? 12.387 -7.932 -9.229 1.00 76.94 68 ASN A O 1
ATOM 532 N N . ARG A 1 69 ? 12.431 -9.797 -7.974 1.00 75.56 69 ARG A N 1
ATOM 533 C CA . ARG A 1 69 ? 11.140 -9.539 -7.329 1.00 75.56 69 ARG A CA 1
ATOM 534 C C . ARG A 1 69 ? 11.262 -8.291 -6.453 1.00 75.56 69 ARG A C 1
ATOM 536 O O . ARG A 1 69 ? 11.941 -8.315 -5.430 1.00 75.56 69 ARG A O 1
ATOM 543 N N . TRP A 1 70 ? 10.570 -7.223 -6.831 1.00 70.06 70 TRP A N 1
ATOM 544 C CA . TRP A 1 70 ? 10.475 -6.014 -6.022 1.00 70.06 70 TRP A CA 1
ATOM 545 C C . TRP A 1 70 ? 9.406 -6.169 -4.930 1.00 70.06 70 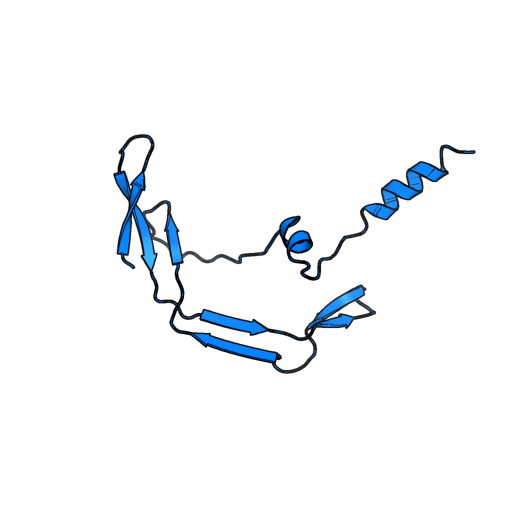TRP A C 1
ATOM 547 O O . TRP A 1 70 ? 8.322 -6.703 -5.172 1.00 70.06 70 TRP A O 1
ATOM 557 N N . LYS A 1 71 ? 9.708 -5.699 -3.716 1.00 78.00 71 LYS A N 1
ATOM 558 C CA . LYS A 1 71 ? 8.760 -5.600 -2.599 1.00 78.00 71 LYS A CA 1
ATOM 559 C C . LYS A 1 71 ? 8.940 -4.240 -1.936 1.00 78.00 71 LYS A C 1
ATOM 561 O O . LYS A 1 71 ? 10.035 -3.922 -1.486 1.00 78.00 71 LYS A O 1
ATOM 566 N N . GLY A 1 72 ? 7.858 -3.478 -1.827 1.00 74.44 72 GLY A N 1
ATOM 567 C CA . GLY A 1 72 ? 7.836 -2.194 -1.134 1.00 74.44 72 GLY A CA 1
ATOM 568 C C . GLY A 1 72 ? 6.616 -2.064 -0.231 1.00 74.44 72 GLY A C 1
ATOM 569 O O . GLY A 1 72 ? 5.582 -2.686 -0.469 1.00 74.44 72 GLY A O 1
ATOM 570 N N . VAL A 1 73 ? 6.745 -1.248 0.812 1.00 76.94 73 VAL A N 1
ATOM 571 C CA . VAL A 1 73 ? 5.619 -0.762 1.617 1.00 76.94 73 VAL A CA 1
ATOM 572 C C . VAL A 1 73 ? 5.502 0.728 1.329 1.00 76.94 73 VAL A C 1
ATOM 574 O O . VAL A 1 73 ? 6.456 1.472 1.543 1.00 76.94 73 VAL A O 1
ATOM 577 N N . SER A 1 74 ? 4.356 1.156 0.802 1.00 71.62 74 SER A N 1
ATOM 578 C CA . SER A 1 74 ? 4.083 2.574 0.580 1.00 71.62 74 SER A CA 1
ATOM 579 C C . SER A 1 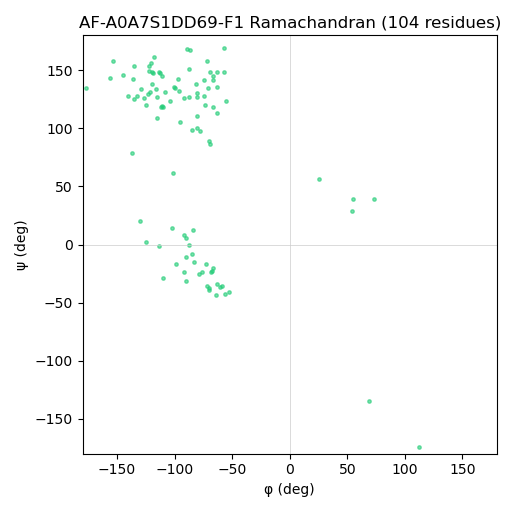74 ? 3.387 3.153 1.804 1.00 71.62 74 SER A C 1
ATOM 581 O O . SER A 1 74 ? 2.356 2.642 2.244 1.00 71.62 74 SER A O 1
ATOM 583 N N . GLU A 1 75 ? 3.942 4.231 2.349 1.00 77.62 75 GLU A N 1
ATOM 584 C CA . GLU A 1 75 ? 3.327 4.999 3.422 1.00 77.62 75 GLU A CA 1
ATOM 585 C C . GLU A 1 75 ? 3.182 6.456 2.993 1.00 77.62 75 GLU A C 1
ATOM 587 O O . GLU A 1 75 ? 4.148 7.098 2.576 1.00 77.62 75 GLU A O 1
ATOM 592 N N . MET A 1 76 ? 1.982 7.017 3.152 1.00 76.56 76 MET A N 1
ATOM 593 C CA . MET A 1 76 ? 1.776 8.444 2.920 1.00 76.56 76 MET A CA 1
ATOM 594 C C . MET A 1 76 ? 2.539 9.247 3.984 1.00 76.56 76 MET A C 1
ATOM 596 O O . MET A 1 76 ? 2.280 9.115 5.186 1.00 76.56 76 MET A O 1
ATOM 600 N N . LYS A 1 77 ? 3.503 10.063 3.554 1.00 79.62 77 LYS A N 1
ATOM 601 C CA . LYS A 1 77 ? 4.316 10.910 4.441 1.00 79.62 77 LYS A CA 1
ATOM 602 C C . LYS A 1 77 ? 3.636 12.261 4.702 1.00 79.62 77 LYS A C 1
ATOM 604 O O . LYS A 1 77 ? 2.657 12.627 4.052 1.00 79.62 77 LYS A O 1
ATOM 609 N N . GLN A 1 78 ? 4.139 13.004 5.686 1.00 78.62 78 GLN A N 1
ATOM 610 C CA . GLN A 1 78 ? 3.772 14.413 5.863 1.00 78.62 78 GLN A CA 1
ATOM 611 C C . GLN A 1 78 ? 4.361 15.257 4.718 1.00 78.62 78 GLN A C 1
ATOM 613 O O . GLN A 1 78 ? 5.431 14.904 4.223 1.00 78.62 78 GLN A O 1
ATOM 618 N N . PRO A 1 79 ? 3.699 16.349 4.292 1.00 77.88 79 PRO A N 1
ATOM 619 C CA . PRO A 1 79 ? 2.446 16.906 4.822 1.00 77.88 79 PRO A CA 1
ATOM 620 C C . PRO A 1 79 ? 1.174 16.314 4.190 1.00 77.88 79 PRO A C 1
ATOM 622 O O . PRO A 1 79 ? 0.070 16.689 4.578 1.00 77.88 79 PRO A O 1
ATOM 625 N N . MET A 1 80 ? 1.300 15.381 3.237 1.00 79.62 80 MET A N 1
ATOM 626 C CA . MET A 1 80 ? 0.156 14.854 2.476 1.00 79.62 80 MET A CA 1
ATOM 627 C C . MET A 1 80 ? -0.932 14.270 3.376 1.00 79.62 80 MET A C 1
ATOM 629 O O . MET A 1 80 ? -2.100 14.600 3.200 1.00 79.62 80 MET A O 1
ATOM 633 N N . LYS A 1 81 ? -0.554 13.505 4.409 1.00 77.81 81 LYS A N 1
ATOM 634 C CA . LYS A 1 81 ? -1.500 12.989 5.417 1.00 77.81 81 LYS A CA 1
ATOM 635 C C . LYS A 1 81 ? -2.378 14.082 6.044 1.00 77.81 81 LYS A C 1
ATOM 637 O O . LYS A 1 81 ? -3.568 13.850 6.236 1.00 77.81 81 LYS A O 1
ATOM 642 N N . ALA A 1 82 ? -1.809 15.251 6.349 1.00 77.25 82 ALA A N 1
ATOM 643 C CA . ALA A 1 82 ? -2.552 16.365 6.934 1.00 77.25 82 ALA A CA 1
ATOM 644 C C . ALA A 1 82 ? -3.524 16.996 5.925 1.00 77.25 82 ALA A C 1
ATOM 646 O O . ALA A 1 82 ? -4.659 17.307 6.283 1.00 77.25 82 ALA A O 1
ATOM 647 N N . LEU A 1 83 ? -3.110 17.128 4.661 1.00 82.94 83 LEU A N 1
ATOM 648 C CA . LEU A 1 83 ? -3.942 17.703 3.599 1.00 82.94 83 LEU A CA 1
ATOM 649 C C . LEU A 1 83 ? -5.185 16.855 3.309 1.00 82.94 83 LEU A C 1
ATOM 651 O O . LEU A 1 83 ? -6.280 17.401 3.212 1.00 82.94 83 LEU A O 1
ATOM 655 N N . VAL A 1 84 ? -5.042 15.527 3.246 1.00 79.69 84 VAL A N 1
ATOM 656 C CA . VAL A 1 84 ? -6.185 14.605 3.074 1.00 79.69 84 VAL A CA 1
ATOM 657 C C . VAL A 1 84 ? -6.896 14.257 4.387 1.00 79.69 84 VAL A C 1
ATOM 659 O O . VAL A 1 84 ? -7.718 13.345 4.418 1.00 79.69 84 VAL A O 1
ATOM 662 N N . ARG A 1 85 ? -6.606 14.985 5.477 1.00 75.06 85 ARG A N 1
ATOM 663 C CA . ARG A 1 85 ? -7.254 14.841 6.795 1.00 75.06 85 ARG A CA 1
ATOM 664 C C . ARG A 1 85 ? -7.228 13.413 7.353 1.00 75.06 85 ARG A C 1
ATOM 666 O O . ARG A 1 85 ? -8.105 13.027 8.122 1.00 75.06 85 ARG A O 1
ATOM 673 N N . LEU A 1 86 ? -6.215 12.627 6.995 1.00 70.12 86 LEU A N 1
ATOM 674 C CA . LEU A 1 86 ? -6.028 11.305 7.581 1.00 70.12 86 LEU A CA 1
ATOM 675 C C . LEU A 1 86 ? -5.482 11.459 9.004 1.00 70.12 86 LEU A C 1
ATOM 677 O O . LEU A 1 86 ? -4.626 12.319 9.224 1.00 70.12 86 LEU A O 1
ATOM 681 N N . PRO A 1 87 ? -5.919 10.633 9.973 1.00 63.97 87 PRO A N 1
ATOM 682 C CA . PRO A 1 87 ? -5.411 10.699 11.337 1.00 63.97 87 PRO A CA 1
ATOM 683 C C . PRO A 1 87 ? -3.884 10.567 11.333 1.00 63.97 87 PRO A C 1
ATOM 685 O O . PRO A 1 87 ? -3.317 9.611 10.798 1.00 63.97 87 PRO A O 1
ATOM 688 N N . TYR A 1 88 ? -3.202 11.554 11.911 1.00 64.06 88 TYR A N 1
ATOM 689 C CA . TYR A 1 88 ? -1.747 11.599 11.962 1.00 64.06 88 TYR A CA 1
ATOM 690 C C . TYR A 1 88 ? -1.261 12.017 13.345 1.00 64.06 88 TYR A C 1
ATOM 692 O O . TYR A 1 88 ? -1.850 12.864 14.012 1.00 64.06 88 TYR A O 1
ATOM 700 N N . ARG A 1 89 ? -0.159 11.404 13.788 1.00 56.06 89 ARG A N 1
ATOM 701 C CA . ARG A 1 89 ? 0.489 11.763 15.050 1.00 56.06 89 ARG A CA 1
ATOM 702 C C . ARG A 1 89 ? 1.355 12.998 14.820 1.00 56.06 89 ARG A C 1
ATOM 704 O O . ARG A 1 89 ? 2.401 12.900 14.182 1.00 56.06 89 ARG A O 1
ATOM 711 N N . ILE A 1 90 ? 0.963 14.140 15.378 1.00 54.12 90 ILE A N 1
ATOM 712 C CA . ILE A 1 90 ? 1.914 15.219 15.664 1.00 54.12 90 ILE A CA 1
ATOM 713 C C . ILE A 1 90 ? 2.652 14.788 16.929 1.00 54.12 90 ILE A C 1
ATOM 715 O O . ILE A 1 90 ? 2.140 14.935 18.037 1.00 54.12 90 ILE A O 1
ATOM 719 N N . ALA A 1 91 ? 3.840 14.204 16.785 1.00 46.28 91 ALA A N 1
ATOM 720 C CA . ALA A 1 91 ? 4.705 13.945 17.929 1.00 46.28 91 ALA A CA 1
ATOM 721 C C . ALA A 1 91 ? 5.221 15.290 18.466 1.00 46.28 91 ALA A C 1
ATOM 723 O O . ALA A 1 91 ? 6.253 15.778 18.025 1.00 46.28 91 ALA A O 1
ATOM 724 N N . ASN A 1 92 ? 4.444 15.925 19.349 1.00 43.53 92 ASN A N 1
ATOM 725 C CA . ASN A 1 92 ? 4.817 17.000 20.276 1.00 43.53 92 ASN A CA 1
ATOM 726 C C . ASN A 1 92 ? 6.021 17.886 19.876 1.00 43.53 92 ASN A C 1
ATOM 728 O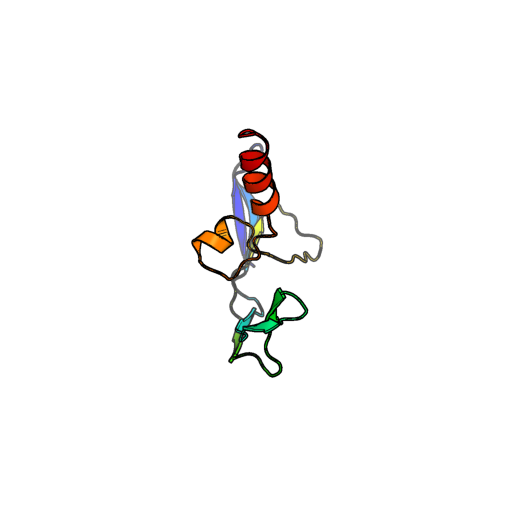 O . ASN A 1 92 ? 6.945 18.069 20.666 1.00 43.53 92 ASN A O 1
ATOM 732 N N . ALA A 1 93 ? 5.991 18.528 18.705 1.00 43.16 93 ALA A N 1
ATOM 733 C CA . ALA A 1 93 ? 6.924 19.618 18.395 1.00 43.16 93 ALA A CA 1
ATOM 734 C C . ALA A 1 93 ? 6.576 20.907 19.173 1.00 43.16 93 ALA A C 1
ATOM 736 O O . ALA A 1 93 ? 7.410 21.795 19.344 1.00 43.16 93 ALA A O 1
ATOM 737 N N . GLN A 1 94 ? 5.355 21.004 19.713 1.00 45.09 94 GLN A N 1
ATOM 738 C CA . GLN A 1 94 ? 4.881 22.198 20.414 1.00 45.09 94 GLN A CA 1
ATOM 739 C C . GLN A 1 94 ? 5.450 22.365 21.832 1.00 45.09 94 GLN A C 1
ATOM 741 O O . GLN A 1 94 ? 5.576 23.500 22.289 1.00 45.09 94 GLN A O 1
ATOM 746 N N . LYS A 1 95 ? 5.904 21.303 22.520 1.00 43.59 95 LYS A N 1
ATOM 747 C CA . LYS A 1 95 ? 6.457 21.461 23.885 1.00 43.59 95 LYS A CA 1
ATOM 748 C C . LYS A 1 95 ? 7.773 22.256 23.931 1.00 43.59 95 LYS A C 1
ATOM 750 O O . LYS A 1 95 ? 8.100 22.810 24.975 1.00 43.59 95 LYS A O 1
ATOM 755 N N . ARG A 1 96 ? 8.508 22.377 22.816 1.00 44.81 96 ARG A N 1
ATOM 756 C CA . ARG A 1 96 ? 9.748 23.179 22.740 1.00 44.81 96 ARG A CA 1
ATOM 757 C C . ARG A 1 96 ? 9.515 24.641 22.339 1.00 44.81 96 ARG A C 1
ATOM 759 O O . ARG A 1 96 ? 10.232 25.511 22.819 1.00 44.81 96 ARG A O 1
ATOM 766 N N . LEU A 1 97 ? 8.500 24.919 21.519 1.00 46.78 97 LEU A N 1
ATOM 767 C CA . LEU A 1 97 ? 8.185 26.271 21.029 1.00 46.78 97 LEU A CA 1
ATOM 768 C C . LEU A 1 97 ? 7.443 27.144 22.054 1.00 46.78 97 LEU A C 1
ATOM 770 O O . LEU A 1 97 ? 7.551 28.367 21.998 1.00 46.78 97 LEU A O 1
ATOM 774 N N . PHE A 1 98 ? 6.715 26.537 22.996 1.00 48.12 98 PHE A N 1
ATOM 775 C CA . PHE A 1 98 ? 6.048 27.275 24.078 1.00 48.12 98 PHE A CA 1
ATOM 776 C C . PHE A 1 98 ? 6.896 27.406 25.347 1.00 48.12 98 PHE A C 1
ATOM 778 O O . PHE A 1 98 ? 6.721 28.370 26.081 1.00 48.12 98 PHE 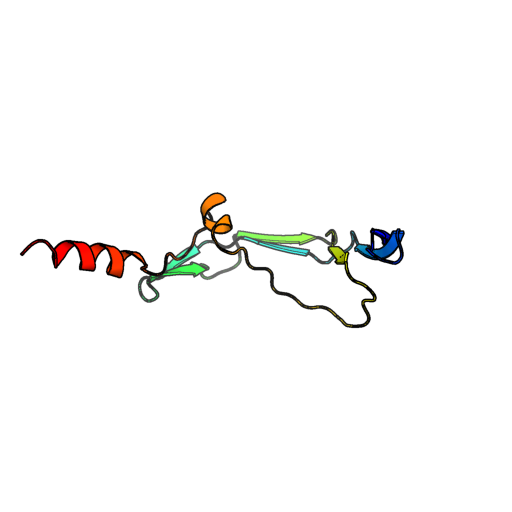A O 1
ATOM 785 N N . ARG A 1 99 ? 7.867 26.511 25.580 1.00 45.62 99 ARG A N 1
ATOM 786 C CA . ARG A 1 99 ? 8.796 26.636 26.716 1.00 45.62 99 ARG A CA 1
ATOM 787 C C . ARG A 1 99 ? 9.804 27.775 26.524 1.00 45.62 99 ARG A C 1
ATOM 789 O O . ARG A 1 99 ? 10.092 28.478 27.478 1.00 45.62 99 ARG A O 1
ATOM 796 N N . LYS A 1 100 ? 10.271 28.019 25.292 1.00 46.00 100 LYS A N 1
ATOM 797 C CA . LYS A 1 100 ? 11.195 29.133 25.006 1.00 46.00 100 LYS A CA 1
ATOM 798 C C . LYS A 1 100 ? 10.566 30.524 25.145 1.00 46.00 100 LYS A C 1
ATOM 800 O O . LYS A 1 100 ? 11.286 31.480 25.363 1.00 46.00 100 LYS A O 1
ATOM 805 N N . ARG A 1 101 ? 9.238 30.643 25.029 1.00 47.69 101 ARG A N 1
ATOM 806 C CA . ARG A 1 101 ? 8.551 31.945 25.084 1.00 47.69 101 ARG A CA 1
ATOM 807 C C . ARG A 1 101 ? 8.277 32.451 26.504 1.00 47.69 101 ARG A C 1
ATOM 809 O O . ARG A 1 101 ? 7.974 33.629 26.651 1.00 47.69 101 ARG A O 1
ATOM 816 N N . ASN A 1 102 ? 8.377 31.584 27.514 1.00 49.91 102 ASN A N 1
ATOM 817 C CA . ASN A 1 102 ? 8.122 31.947 28.910 1.00 49.91 102 ASN A CA 1
ATOM 818 C C . ASN A 1 102 ? 9.403 32.231 29.715 1.00 49.91 102 ASN A C 1
ATOM 820 O O . ASN A 1 102 ? 9.298 32.891 30.738 1.00 49.91 102 ASN A O 1
ATOM 824 N N . ASP A 1 103 ? 10.582 31.808 29.241 1.00 54.09 103 ASP A N 1
ATOM 825 C CA . ASP A 1 103 ? 11.880 32.119 29.877 1.00 54.09 103 ASP A CA 1
ATOM 826 C C . ASP A 1 103 ? 12.458 33.485 29.443 1.00 54.09 103 ASP A C 1
ATOM 828 O O . ASP A 1 103 ? 13.447 33.939 30.002 1.00 54.09 103 ASP A O 1
ATOM 832 N N . GLU A 1 104 ? 11.857 34.166 28.459 1.00 52.91 104 GLU A N 1
ATOM 833 C CA . GLU A 1 104 ? 12.316 35.479 27.957 1.00 52.91 104 GLU A CA 1
ATOM 834 C C . GLU A 1 104 ? 11.472 36.660 28.497 1.00 52.91 104 GLU A C 1
ATOM 836 O O . GLU A 1 104 ? 11.525 37.765 27.958 1.00 52.91 104 GLU A O 1
ATOM 841 N N . ARG A 1 105 ? 10.648 36.440 29.538 1.00 52.97 105 ARG A N 1
ATOM 842 C CA . ARG A 1 105 ? 9.759 37.464 30.139 1.00 52.97 105 ARG A CA 1
ATOM 843 C C . ARG A 1 105 ? 9.845 37.597 31.669 1.00 52.97 105 ARG A C 1
ATOM 845 O O . ARG A 1 105 ? 8.926 38.149 32.272 1.00 52.97 105 ARG A O 1
ATOM 852 N N . THR A 1 106 ? 10.931 37.144 32.286 1.00 44.59 106 THR A N 1
ATOM 853 C CA . THR A 1 106 ? 11.266 37.438 33.694 1.00 44.59 106 THR A CA 1
ATOM 854 C C . THR A 1 106 ? 12.607 38.126 33.789 1.00 44.59 106 THR A C 1
ATOM 856 O O . THR A 1 106 ? 13.537 37.620 33.124 1.00 44.59 106 THR A O 1
#